Protein AF-A0A3P8P4I8-F1 (afdb_monomer_lite)

Organism: Astatotilapia calliptera (NCBI:txid8154)

Foldseek 3Di:
DDDDDPPPDPPDDPCVVVVVDDDPDPPPPDPPPPDDDDDDDDDDDDDDDDPDDPDVVVVPDDDDDDADPVLVVVLVVVCVVPLDDDQVVLVVSCVVRVHDSVVSVVVSVVVVVVVVVVVVVVVVVVVVVVVVVVCPDPPPPPDDPDDD

Sequence (148 aa):
MASVTVESRLAFSIDRILGLERPGNCLKLHRPWAENNVESENRKQQQQLNSQPTSNWYIGRRPRTAFTTSQVNILETVFQVNCYPGIQLREQLAERLNLDEDRIQIWFQNRRAKLRRSLRETRLQLVQTAVADLGVGHEVIVEHTDKI

Secondary structure (DSSP, 8-state):
----------TT-HHHHTT----S-------TT----------------------TTTTTPPPPPPPPHHHHHHHHHHHHH-SS--HHHHHHHHHHHT--HHHHHHHHHHHHHHHHHHHHHHHHHHHHHHHHHTT-------------

Structure (mmCIF, N/CA/C/O backbone):
data_AF-A0A3P8P4I8-F1
#
_entry.id   AF-A0A3P8P4I8-F1
#
loop_
_atom_site.group_PDB
_atom_site.id
_atom_site.type_symbol
_atom_site.label_atom_id
_atom_site.label_alt_id
_atom_site.label_comp_id
_atom_site.label_asym_id
_atom_site.label_entity_id
_atom_site.label_seq_id
_atom_site.pdbx_PDB_ins_code
_atom_site.Cartn_x
_atom_site.Cartn_y
_atom_site.Cartn_z
_atom_site.occupancy
_atom_site.B_iso_or_equiv
_atom_site.auth_seq_id
_atom_site.auth_comp_id
_atom_site.auth_asym_id
_atom_site.auth_atom_id
_atom_site.pdbx_PDB_model_num
ATOM 1 N N . MET A 1 1 ? 21.101 51.605 -16.459 1.00 36.28 1 MET A N 1
ATOM 2 C CA . MET A 1 1 ? 20.167 50.538 -16.877 1.00 36.28 1 MET A CA 1
ATOM 3 C C . MET A 1 1 ? 20.777 49.203 -16.482 1.00 36.28 1 MET A C 1
ATOM 5 O O . MET A 1 1 ? 21.840 48.874 -16.986 1.00 36.28 1 MET A O 1
ATOM 9 N N . ALA A 1 2 ? 20.181 48.505 -15.513 1.00 36.19 2 ALA A N 1
ATOM 10 C CA . ALA A 1 2 ? 20.629 47.184 -15.074 1.00 36.19 2 ALA A CA 1
ATOM 11 C C . ALA A 1 2 ? 20.072 46.107 -16.015 1.00 36.19 2 ALA A C 1
ATOM 13 O O . ALA A 1 2 ? 18.903 46.176 -16.382 1.00 36.19 2 ALA A O 1
ATOM 14 N N . SER A 1 3 ? 20.884 45.115 -16.377 1.00 39.03 3 SER A N 1
ATOM 15 C CA . SER A 1 3 ? 20.401 43.862 -16.967 1.00 39.03 3 SER A CA 1
ATOM 16 C C . SER A 1 3 ? 20.891 42.713 -16.096 1.00 39.03 3 SER A C 1
ATOM 18 O O . SER A 1 3 ? 22.078 42.405 -16.065 1.00 39.03 3 SER A O 1
ATOM 20 N N . VAL A 1 4 ? 19.967 42.139 -15.327 1.00 35.59 4 VAL A N 1
ATOM 21 C CA . VAL A 1 4 ? 20.180 40.938 -14.517 1.00 35.59 4 VAL A CA 1
ATOM 22 C C . VAL A 1 4 ? 19.917 39.740 -15.423 1.00 35.59 4 VAL A C 1
ATOM 24 O O . VAL A 1 4 ? 18.772 39.464 -15.774 1.00 35.59 4 VAL A O 1
ATOM 27 N N . THR A 1 5 ? 20.966 39.029 -15.827 1.00 42.34 5 THR A N 1
ATOM 28 C CA . THR A 1 5 ? 20.825 37.716 -16.465 1.00 42.34 5 THR A CA 1
ATOM 29 C C . THR A 1 5 ? 20.501 36.685 -15.389 1.00 42.34 5 THR A C 1
ATOM 31 O O . THR A 1 5 ? 21.343 36.352 -14.556 1.00 42.34 5 THR A O 1
ATOM 34 N N . VAL A 1 6 ? 19.260 36.201 -15.386 1.00 42.12 6 VAL A N 1
ATOM 35 C CA . VAL A 1 6 ? 18.785 35.156 -14.474 1.00 42.12 6 VAL A CA 1
ATOM 36 C C . VAL A 1 6 ? 19.217 33.798 -15.031 1.00 42.12 6 VAL A C 1
ATOM 38 O O . VAL A 1 6 ? 18.497 33.166 -15.801 1.00 42.12 6 VAL A O 1
ATOM 41 N N . GLU A 1 7 ? 20.421 33.351 -14.679 1.00 44.59 7 GLU A N 1
ATOM 42 C CA . GLU A 1 7 ? 20.866 31.987 -14.972 1.00 44.59 7 GLU A CA 1
ATOM 43 C C . GLU A 1 7 ? 20.097 31.023 -14.050 1.00 44.59 7 GLU A C 1
ATOM 45 O O . GLU A 1 7 ? 20.372 30.915 -12.853 1.00 44.59 7 GLU A O 1
ATOM 50 N N . SER A 1 8 ? 19.070 30.359 -14.591 1.00 52.41 8 SER A N 1
ATOM 51 C CA . SER A 1 8 ? 18.278 29.352 -13.874 1.00 52.41 8 SER A CA 1
ATOM 52 C C . SER A 1 8 ? 19.114 28.098 -13.616 1.00 52.41 8 SER A C 1
ATOM 54 O O . SER A 1 8 ? 19.008 27.096 -14.319 1.00 52.41 8 SER A O 1
ATOM 56 N N . ARG A 1 9 ? 19.955 28.138 -12.581 1.00 52.94 9 ARG A N 1
ATOM 57 C CA . ARG A 1 9 ? 20.630 26.950 -12.055 1.00 52.94 9 ARG A CA 1
ATOM 58 C C . ARG A 1 9 ? 19.606 26.101 -11.310 1.00 52.94 9 ARG A C 1
ATOM 60 O O . ARG A 1 9 ? 19.237 26.416 -10.179 1.00 52.94 9 ARG A O 1
ATOM 67 N N . LEU A 1 10 ? 19.142 25.017 -11.932 1.00 57.06 10 LEU A N 1
ATOM 68 C CA . LEU A 1 10 ? 18.319 24.014 -11.257 1.00 57.06 10 LEU A CA 1
ATOM 69 C C . LEU A 1 10 ? 19.066 23.519 -10.012 1.00 57.06 10 LEU A C 1
ATOM 71 O O . LEU A 1 10 ? 20.119 22.888 -10.098 1.00 57.06 10 LEU A O 1
ATOM 75 N N . ALA A 1 11 ? 18.514 23.813 -8.834 1.00 58.25 11 ALA A N 1
ATOM 76 C CA . ALA A 1 11 ? 19.140 23.524 -7.544 1.00 58.25 11 ALA A CA 1
ATOM 77 C C . ALA A 1 11 ? 19.357 22.019 -7.276 1.00 58.25 11 ALA A C 1
ATOM 79 O O . ALA A 1 11 ? 20.050 21.669 -6.322 1.00 58.25 11 ALA A O 1
ATOM 80 N N . PHE A 1 12 ? 18.815 21.149 -8.133 1.00 51.56 12 PHE A N 1
ATOM 81 C CA . PHE A 1 12 ? 18.723 19.702 -7.959 1.00 51.56 12 PHE A CA 1
ATOM 82 C C . PHE A 1 12 ? 19.291 18.919 -9.153 1.00 51.56 12 PHE A C 1
ATOM 84 O O . PHE A 1 12 ? 18.697 17.933 -9.582 1.00 51.56 12 PHE A O 1
ATOM 91 N N . SER A 1 13 ? 20.422 19.350 -9.717 1.00 72.12 13 SER A N 1
ATOM 92 C CA . SER A 1 13 ? 21.152 18.485 -10.653 1.00 72.12 13 SER A CA 1
ATOM 93 C C . SER A 1 13 ? 21.776 17.296 -9.912 1.00 72.12 13 SER A C 1
ATOM 95 O O . SER A 1 13 ? 22.330 17.462 -8.821 1.00 72.12 13 SER A O 1
ATOM 97 N N . ILE A 1 14 ? 21.708 16.106 -10.517 1.00 61.06 14 ILE A N 1
ATOM 98 C CA . ILE A 1 14 ? 22.325 14.874 -10.001 1.00 61.06 14 ILE A CA 1
ATOM 99 C C . ILE A 1 14 ? 23.832 15.079 -9.802 1.00 61.06 14 ILE A C 1
ATOM 101 O O . ILE A 1 14 ? 24.363 14.687 -8.763 1.00 61.06 14 ILE A O 1
ATOM 105 N N . ASP A 1 15 ? 24.492 15.806 -10.704 1.00 68.69 15 ASP A N 1
ATOM 106 C CA . ASP A 1 15 ? 25.932 16.090 -10.623 1.00 68.69 15 ASP A CA 1
ATOM 107 C C . ASP A 1 15 ? 26.296 16.933 -9.389 1.00 68.69 15 ASP A C 1
ATOM 109 O O . ASP A 1 15 ? 27.355 16.756 -8.781 1.00 68.69 15 ASP A O 1
ATOM 113 N N . ARG A 1 16 ? 25.368 17.789 -8.936 1.00 61.94 16 ARG A N 1
ATOM 114 C CA . ARG A 1 16 ? 25.512 18.597 -7.715 1.00 61.94 16 ARG A CA 1
ATOM 115 C C . ARG A 1 16 ? 25.264 17.787 -6.442 1.00 61.94 16 ARG A C 1
ATOM 117 O O . ARG A 1 16 ? 25.876 18.064 -5.413 1.00 61.94 16 ARG A O 1
ATOM 124 N N . ILE A 1 17 ? 24.379 16.791 -6.497 1.00 68.38 17 ILE A N 1
ATOM 125 C CA . ILE A 1 17 ? 24.091 15.885 -5.371 1.00 68.38 17 ILE A CA 1
ATOM 126 C C . ILE A 1 17 ? 25.253 14.906 -5.163 1.00 68.38 17 ILE A C 1
ATOM 128 O O . ILE A 1 17 ? 25.621 14.635 -4.020 1.00 68.38 17 ILE A O 1
ATOM 132 N N . LEU A 1 18 ? 25.843 14.419 -6.257 1.00 69.69 18 LEU A N 1
ATOM 133 C CA . LEU A 1 18 ? 26.989 13.507 -6.248 1.00 69.69 18 LEU A CA 1
ATOM 134 C C . LEU A 1 18 ? 28.336 14.221 -6.032 1.00 69.69 18 LEU A C 1
ATOM 136 O O . LEU A 1 18 ? 29.340 13.560 -5.787 1.00 69.69 18 LEU A O 1
ATOM 140 N N . GLY A 1 19 ? 28.360 15.558 -6.057 1.00 63.66 19 GLY A N 1
ATOM 141 C CA . GLY A 1 19 ? 29.537 16.360 -5.708 1.00 63.66 19 GLY A CA 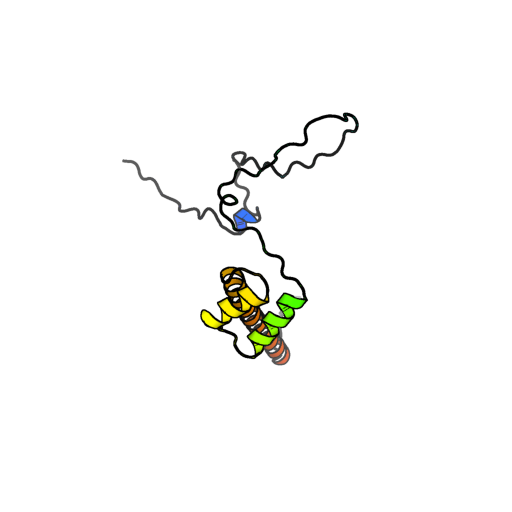1
ATOM 142 C C . GLY A 1 19 ? 30.626 16.394 -6.782 1.00 63.66 19 GLY A C 1
ATOM 143 O O . GLY A 1 19 ? 31.791 16.604 -6.448 1.00 63.66 19 GLY A O 1
ATOM 144 N N . LEU A 1 20 ? 30.255 16.192 -8.049 1.00 67.06 20 LEU A N 1
ATOM 145 C CA . LEU A 1 20 ? 31.186 16.159 -9.181 1.00 67.06 20 LEU A CA 1
ATOM 146 C C . LEU A 1 20 ? 31.571 17.559 -9.691 1.00 67.06 20 LEU A C 1
ATOM 148 O O . LEU A 1 20 ? 32.588 17.698 -10.363 1.00 67.06 20 LEU A O 1
ATOM 152 N N . GLU A 1 21 ? 30.845 18.611 -9.298 1.00 51.69 21 GLU A N 1
ATOM 153 C CA . GLU A 1 21 ? 31.260 20.002 -9.512 1.00 51.69 21 GLU A CA 1
ATOM 154 C C . GLU A 1 21 ? 31.701 20.667 -8.201 1.00 51.69 21 GLU A C 1
ATOM 156 O O . GLU A 1 21 ? 30.914 20.825 -7.263 1.00 51.69 21 GLU A O 1
ATOM 161 N N . ARG A 1 22 ? 32.960 21.120 -8.148 1.00 60.16 22 ARG A N 1
ATOM 162 C CA . ARG A 1 22 ? 33.461 22.042 -7.118 1.00 60.16 22 ARG A CA 1
ATOM 163 C C . ARG A 1 22 ? 33.776 23.410 -7.735 1.00 60.16 22 ARG A C 1
ATOM 165 O O . ARG A 1 22 ? 34.917 23.631 -8.133 1.00 60.16 22 ARG A O 1
ATOM 172 N N . PRO A 1 23 ? 32.840 24.370 -7.753 1.00 45.09 23 PRO A N 1
ATOM 173 C CA . PRO A 1 23 ? 33.203 25.775 -7.806 1.00 45.09 23 PRO A CA 1
ATOM 174 C C . PRO A 1 23 ? 33.560 26.223 -6.387 1.00 45.09 23 PRO A C 1
ATOM 176 O O . PRO A 1 23 ? 32.800 26.003 -5.439 1.00 45.09 23 PRO A O 1
ATOM 179 N N . GLY A 1 24 ? 34.742 26.825 -6.243 1.00 53.75 24 GLY A N 1
ATOM 180 C CA . GLY A 1 24 ? 35.168 27.469 -5.006 1.00 53.75 24 GLY A CA 1
ATOM 181 C C . GLY A 1 24 ? 34.097 28.437 -4.508 1.00 53.75 24 GLY A C 1
ATOM 182 O O . GLY A 1 24 ? 33.397 29.061 -5.303 1.00 53.75 24 GLY A O 1
ATOM 183 N N . ASN A 1 25 ? 33.990 28.544 -3.184 1.00 58.97 25 ASN A N 1
ATOM 184 C CA . ASN A 1 25 ? 33.002 29.331 -2.432 1.00 58.97 25 ASN A CA 1
ATOM 185 C C . ASN A 1 25 ? 31.779 28.503 -2.002 1.00 58.97 25 ASN A C 1
ATOM 187 O O . ASN A 1 25 ? 30.622 28.894 -2.151 1.00 58.97 25 ASN A O 1
ATOM 191 N N . CYS A 1 26 ? 32.052 27.351 -1.384 1.00 48.62 26 CYS A N 1
ATOM 192 C CA . CYS A 1 26 ? 31.086 26.650 -0.549 1.00 48.62 26 CYS A CA 1
ATOM 193 C C . CYS A 1 26 ? 30.752 27.511 0.679 1.00 48.62 26 CYS A C 1
ATOM 195 O O . CYS A 1 26 ? 31.464 27.482 1.684 1.00 48.62 26 CYS A O 1
ATOM 197 N N . LEU A 1 27 ? 29.647 28.258 0.620 1.00 49.69 27 LEU A N 1
ATOM 198 C CA . LEU A 1 27 ? 28.954 28.686 1.833 1.00 49.69 27 LEU A CA 1
ATOM 199 C C . LEU A 1 27 ? 28.685 27.422 2.656 1.00 49.69 27 LEU A C 1
ATOM 201 O O . LEU A 1 27 ? 28.116 26.459 2.136 1.00 49.69 27 LEU A O 1
ATOM 205 N N . LYS A 1 28 ? 29.173 27.393 3.903 1.00 53.94 28 LYS A N 1
ATOM 206 C CA . LYS A 1 28 ? 29.074 26.243 4.808 1.00 53.94 28 LYS A CA 1
ATOM 207 C C . LYS A 1 28 ? 27.602 25.897 5.034 1.00 53.94 28 LYS A C 1
ATOM 209 O O . LYS A 1 28 ? 26.968 26.411 5.950 1.00 53.94 28 LYS A O 1
ATOM 214 N N . LEU A 1 29 ? 27.057 25.010 4.206 1.00 45.00 29 LEU A N 1
ATOM 215 C CA . LEU A 1 29 ? 25.808 24.337 4.506 1.00 45.00 29 LEU A CA 1
ATOM 216 C C . LEU A 1 29 ? 26.126 23.355 5.633 1.00 45.00 29 LEU A C 1
ATOM 218 O O . LEU A 1 29 ? 26.679 22.281 5.397 1.00 45.00 29 LEU A O 1
ATOM 222 N N . HIS A 1 30 ? 25.861 23.781 6.866 1.00 52.41 30 HIS A N 1
ATOM 223 C CA . HIS A 1 30 ? 25.984 22.950 8.055 1.00 52.41 30 HIS A CA 1
ATOM 224 C C . HIS A 1 30 ? 25.203 21.647 7.822 1.00 52.41 30 HIS A C 1
ATOM 226 O O . HIS A 1 30 ? 23.987 21.673 7.637 1.00 52.41 30 HIS A O 1
ATOM 232 N N . ARG A 1 31 ? 25.919 20.516 7.750 1.00 60.19 31 ARG A N 1
ATOM 233 C CA . ARG A 1 31 ? 25.363 19.157 7.728 1.00 60.19 31 ARG A CA 1
ATOM 234 C C . ARG A 1 31 ? 25.470 18.609 9.154 1.00 60.19 31 ARG A C 1
ATOM 236 O O . ARG A 1 31 ? 26.526 18.090 9.497 1.00 60.19 31 ARG A O 1
ATOM 243 N N . PRO A 1 32 ? 24.424 18.702 9.991 1.00 51.38 32 PRO A N 1
ATOM 244 C CA . PRO A 1 32 ? 24.548 18.433 11.428 1.00 51.38 32 PRO A CA 1
ATOM 245 C C . PRO A 1 32 ? 24.685 16.945 11.781 1.00 51.38 32 PRO A C 1
ATOM 247 O O . PRO A 1 32 ? 24.767 16.599 12.949 1.00 51.38 32 PRO A O 1
ATOM 250 N N . TRP A 1 33 ? 24.649 16.048 10.793 1.00 49.62 33 TRP A N 1
ATOM 251 C CA . TRP A 1 33 ? 24.672 14.597 11.003 1.00 49.62 33 TRP A CA 1
ATOM 252 C C . TRP A 1 33 ? 25.942 13.925 10.463 1.00 49.62 33 TRP A C 1
ATOM 254 O O . TRP A 1 33 ? 26.021 12.702 10.454 1.00 49.62 33 TRP A O 1
ATOM 264 N N . ALA A 1 34 ? 26.929 14.705 10.008 1.00 54.25 34 ALA A N 1
ATOM 265 C CA . ALA A 1 34 ? 28.180 14.199 9.441 1.00 54.25 34 ALA A CA 1
ATOM 266 C C . ALA A 1 34 ? 29.404 14.543 10.309 1.00 54.25 34 ALA A C 1
ATOM 268 O O . ALA A 1 34 ? 30.457 14.890 9.780 1.00 54.25 34 ALA A O 1
ATOM 269 N N . GLU A 1 35 ? 29.271 14.447 11.633 1.00 39.41 35 GLU A N 1
ATOM 270 C CA . GLU A 1 35 ? 30.420 14.454 12.540 1.00 39.41 35 GLU A CA 1
ATOM 271 C C . GLU A 1 35 ? 30.626 13.038 13.084 1.00 39.41 35 GLU A C 1
ATOM 273 O O . GLU A 1 35 ? 29.864 12.533 13.907 1.00 39.41 35 GLU A O 1
ATOM 278 N N . ASN A 1 36 ? 31.660 12.381 12.558 1.00 40.47 36 ASN A N 1
ATOM 279 C CA . ASN A 1 36 ? 32.205 11.154 13.118 1.00 40.47 36 ASN A CA 1
ATOM 280 C C . ASN A 1 36 ? 32.961 11.528 14.397 1.00 40.47 36 ASN A C 1
ATOM 282 O O . ASN A 1 36 ? 34.024 12.142 14.326 1.00 40.47 36 ASN A O 1
ATOM 286 N N . ASN A 1 37 ? 32.400 11.175 15.552 1.00 38.50 37 ASN A N 1
ATOM 287 C CA . ASN A 1 37 ? 33.042 11.336 16.849 1.00 38.50 37 ASN A CA 1
ATOM 288 C C .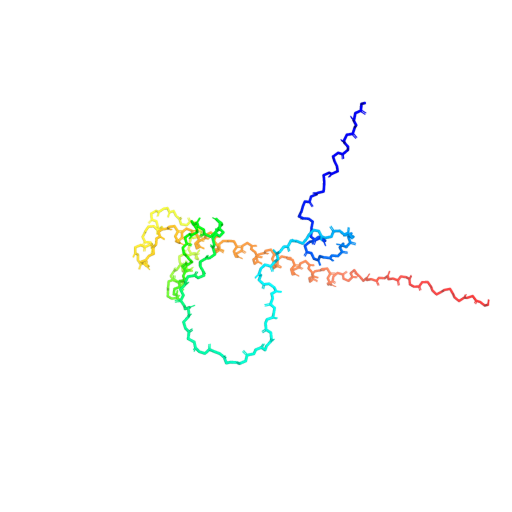 ASN A 1 37 ? 33.884 10.085 17.141 1.00 38.50 37 ASN A C 1
ATOM 290 O O . ASN A 1 37 ? 33.329 9.017 17.405 1.00 38.50 37 ASN A O 1
ATOM 294 N N . VAL A 1 38 ? 35.207 10.212 17.048 1.00 39.66 38 VAL A N 1
ATOM 295 C CA . VAL A 1 38 ? 36.163 9.220 17.552 1.00 39.66 38 VAL A CA 1
ATOM 296 C C . VAL A 1 38 ? 36.844 9.826 18.775 1.00 39.66 38 VAL A C 1
ATOM 298 O O . VAL A 1 38 ? 37.405 10.915 18.694 1.00 39.66 38 VAL A O 1
ATOM 301 N N . GLU A 1 39 ? 36.791 9.056 19.861 1.00 34.06 39 GLU A N 1
ATOM 302 C CA . GLU A 1 39 ? 37.492 9.198 21.140 1.00 34.06 39 GLU A CA 1
ATOM 303 C C . GLU A 1 39 ? 36.960 10.230 22.149 1.00 34.06 39 GLU A C 1
ATOM 305 O O . GLU A 1 39 ? 37.150 11.437 22.017 1.00 34.06 39 GLU A O 1
ATOM 310 N N . SER A 1 40 ? 36.403 9.731 23.258 1.00 33.22 40 SER A N 1
ATOM 311 C CA . SER A 1 40 ? 37.043 9.841 24.583 1.00 33.22 40 SER A CA 1
ATOM 312 C C . SER A 1 40 ? 36.124 9.266 25.661 1.00 33.22 40 SER A C 1
ATOM 314 O O . SER A 1 40 ? 35.021 9.755 25.911 1.00 33.22 40 SER A O 1
ATOM 316 N N . GLU A 1 41 ? 36.598 8.206 26.305 1.00 40.09 41 GLU A N 1
ATOM 317 C CA . GLU A 1 41 ? 36.014 7.630 27.507 1.00 40.09 41 GLU A CA 1
ATOM 318 C C . GLU A 1 41 ? 35.910 8.660 28.648 1.00 40.09 41 GLU A C 1
ATOM 320 O O . GLU A 1 41 ? 36.753 9.540 28.809 1.00 40.09 41 GLU A O 1
ATOM 325 N N . ASN A 1 42 ? 34.908 8.435 29.507 1.00 41.16 42 ASN A N 1
ATOM 326 C CA . ASN A 1 42 ? 34.778 8.943 30.878 1.00 41.16 42 ASN A CA 1
ATOM 327 C C . ASN A 1 42 ? 33.993 10.255 31.114 1.00 41.16 42 ASN A C 1
ATOM 329 O O . ASN A 1 42 ? 34.554 11.270 31.520 1.00 41.16 42 ASN A O 1
ATOM 333 N N . ARG A 1 43 ? 32.651 10.176 31.042 1.00 35.12 43 ARG A N 1
ATOM 334 C CA . ARG A 1 43 ? 31.759 10.750 32.078 1.00 35.12 43 ARG A CA 1
ATOM 335 C C . ARG A 1 43 ? 30.354 10.128 32.021 1.00 35.12 43 ARG A C 1
ATOM 337 O O . ARG A 1 43 ? 29.503 10.520 31.229 1.00 35.12 43 ARG A O 1
ATOM 344 N N . LYS A 1 44 ? 30.085 9.151 32.893 1.00 40.75 44 LYS A N 1
ATOM 345 C CA . LYS A 1 44 ? 28.711 8.751 33.238 1.00 40.75 44 LYS A CA 1
ATOM 346 C C . LYS A 1 44 ? 28.057 9.902 34.010 1.00 40.75 44 LYS A C 1
ATOM 348 O O . LYS A 1 44 ? 28.538 10.210 35.093 1.00 40.75 44 LYS A O 1
ATOM 353 N N . GLN A 1 45 ? 26.972 10.470 33.476 1.00 39.56 45 GLN A N 1
ATOM 354 C CA . GLN A 1 45 ? 25.696 10.796 34.149 1.00 39.56 45 GLN A CA 1
ATOM 355 C C . GLN A 1 45 ? 24.970 11.971 33.466 1.00 39.56 45 GLN A C 1
ATOM 357 O O . GLN A 1 45 ? 25.532 13.041 33.285 1.00 39.56 45 GLN A O 1
ATOM 362 N N . GLN A 1 46 ? 23.681 11.727 33.188 1.00 42.25 46 GLN A N 1
ATOM 363 C CA . GLN A 1 46 ? 22.594 12.692 32.964 1.00 42.25 46 GLN A CA 1
ATOM 364 C C . GLN A 1 46 ? 22.599 13.526 31.673 1.00 42.25 46 GLN A C 1
ATOM 366 O O . GLN A 1 46 ? 23.051 14.661 31.665 1.00 42.25 46 GLN A O 1
ATOM 371 N N . GLN A 1 47 ? 21.934 12.998 30.633 1.00 42.72 47 GLN A N 1
ATOM 372 C CA . GLN A 1 47 ? 20.814 13.665 29.931 1.00 42.72 47 GLN A CA 1
ATOM 373 C C . GLN A 1 47 ? 20.304 12.782 28.776 1.00 42.72 47 GLN A C 1
ATOM 375 O O . GLN A 1 47 ? 20.637 12.968 27.612 1.00 42.72 47 GLN A O 1
ATOM 380 N N . GLN A 1 48 ? 19.473 11.787 29.101 1.00 46.91 48 GLN A N 1
ATOM 381 C CA . GLN A 1 48 ? 18.522 11.228 28.137 1.00 46.91 48 GLN A CA 1
ATOM 382 C C . GLN A 1 48 ? 17.231 12.028 28.281 1.00 46.91 48 GLN A C 1
ATOM 384 O O . GLN A 1 48 ? 16.537 11.814 29.265 1.00 46.91 48 GLN A O 1
ATOM 389 N N . LEU A 1 49 ? 16.927 12.947 27.360 1.00 45.16 49 LEU A N 1
ATOM 390 C CA . LEU A 1 49 ? 15.564 13.421 27.078 1.00 45.16 49 LEU A CA 1
ATOM 391 C C . LEU A 1 49 ? 15.558 14.239 25.770 1.00 45.16 49 LEU A C 1
ATOM 393 O O . LEU A 1 49 ? 16.196 15.280 25.667 1.00 45.16 49 LEU A O 1
ATOM 397 N N . ASN A 1 50 ? 14.788 13.742 24.797 1.00 49.94 50 ASN A N 1
ATOM 398 C CA . ASN A 1 50 ? 14.268 14.416 23.601 1.00 49.94 50 ASN A CA 1
ATOM 399 C C . ASN A 1 50 ? 15.250 14.956 22.547 1.00 49.94 50 ASN A C 1
ATOM 401 O O . ASN A 1 50 ? 15.438 16.157 22.388 1.00 49.94 50 ASN A O 1
ATOM 405 N N . SER A 1 51 ? 15.702 14.064 21.665 1.00 51.97 51 SER A N 1
ATOM 406 C CA . SER A 1 51 ? 16.145 14.422 20.310 1.00 51.97 51 SER A CA 1
ATOM 407 C C . SER A 1 51 ? 14.998 14.195 19.313 1.00 51.97 51 SER A C 1
ATOM 409 O O . SER A 1 51 ? 15.046 13.277 18.499 1.00 51.97 51 SER A O 1
ATOM 411 N N . GLN A 1 52 ? 13.914 14.973 19.395 1.00 59.47 52 GLN A N 1
ATOM 412 C CA . GLN A 1 52 ? 12.891 14.954 18.341 1.00 59.47 52 GLN A CA 1
ATOM 413 C C . GLN A 1 52 ? 13.379 15.795 17.149 1.00 59.47 52 GLN A C 1
ATOM 415 O O . GLN A 1 52 ? 13.671 16.978 17.332 1.00 59.47 52 GLN A O 1
ATOM 420 N N . PRO A 1 53 ? 13.463 15.239 15.925 1.00 52.78 53 PRO A N 1
ATOM 421 C CA . PRO A 1 53 ? 13.801 16.020 14.741 1.00 52.78 53 PRO A CA 1
ATOM 422 C C . PRO A 1 53 ? 12.679 17.030 14.462 1.00 52.78 53 PRO A C 1
ATOM 424 O O . PRO A 1 53 ? 11.589 16.658 14.036 1.00 52.78 53 PRO A O 1
ATOM 427 N N . THR A 1 54 ? 12.941 18.318 14.675 1.00 58.50 54 THR A N 1
ATOM 428 C CA . THR A 1 54 ? 11.982 19.434 14.516 1.00 58.50 54 THR A CA 1
ATOM 429 C C . THR A 1 54 ? 11.629 19.753 13.062 1.00 58.50 54 THR A C 1
ATOM 431 O O . THR A 1 54 ? 10.998 20.768 12.767 1.00 58.50 54 THR A O 1
ATOM 434 N N . SER A 1 55 ? 12.047 18.915 12.114 1.00 66.25 55 SER A N 1
ATOM 435 C CA . SER A 1 55 ? 11.803 19.192 10.710 1.00 66.25 55 SER A CA 1
ATOM 436 C C . SER A 1 55 ? 10.341 18.921 10.368 1.00 66.25 55 SER A C 1
ATOM 438 O O . SER A 1 55 ? 9.840 17.809 10.541 1.00 66.25 55 SER A O 1
ATOM 440 N N . ASN A 1 56 ? 9.665 19.944 9.845 1.00 65.56 56 ASN A N 1
ATOM 441 C CA . ASN A 1 56 ? 8.230 19.939 9.550 1.00 65.56 56 ASN A CA 1
ATOM 442 C C . ASN A 1 56 ? 7.793 18.803 8.599 1.00 65.56 56 ASN A C 1
ATOM 444 O O . ASN A 1 56 ? 6.622 18.461 8.532 1.00 65.56 56 ASN A O 1
ATOM 448 N N . TRP A 1 57 ? 8.728 18.164 7.884 1.00 66.12 57 TRP A N 1
ATOM 449 C CA . TRP A 1 57 ? 8.436 17.003 7.037 1.00 66.12 57 TRP A CA 1
ATOM 450 C C . TRP A 1 57 ? 8.141 15.709 7.811 1.00 66.12 57 TRP A C 1
ATOM 452 O O . TRP A 1 57 ? 7.568 14.775 7.236 1.00 66.12 57 TRP A O 1
ATOM 462 N N . TYR A 1 58 ? 8.551 15.631 9.082 1.00 67.94 58 TYR A N 1
ATOM 463 C CA . TYR A 1 58 ? 8.216 14.532 9.991 1.00 67.94 58 TYR A CA 1
ATOM 464 C C . TYR A 1 58 ? 6.890 14.775 10.716 1.00 67.94 58 TYR A C 1
ATOM 466 O O . TYR A 1 58 ? 6.163 13.825 11.009 1.00 67.94 58 TYR A O 1
ATOM 474 N N . ILE A 1 59 ? 6.571 16.041 10.987 1.00 67.31 59 ILE A N 1
ATOM 475 C CA . ILE A 1 59 ? 5.389 16.462 11.736 1.00 67.31 59 ILE A CA 1
ATOM 476 C C . ILE A 1 59 ? 4.164 16.284 10.825 1.00 67.31 59 ILE A C 1
ATOM 478 O O . ILE A 1 59 ? 3.936 17.060 9.906 1.00 67.31 59 ILE A O 1
ATOM 482 N N . GLY A 1 60 ? 3.406 15.203 11.028 1.00 71.44 60 GLY A N 1
ATOM 483 C CA . GLY A 1 60 ? 2.193 14.889 10.254 1.00 71.44 60 GLY A CA 1
ATOM 484 C C . GLY A 1 60 ? 2.272 13.621 9.400 1.00 71.44 60 GLY A C 1
ATOM 485 O O . GLY A 1 60 ? 1.263 13.197 8.835 1.00 71.44 60 GLY A O 1
ATOM 486 N N . ARG A 1 61 ? 3.430 12.948 9.333 1.00 79.69 61 ARG A N 1
ATOM 487 C CA . ARG A 1 61 ? 3.477 11.599 8.750 1.00 79.69 61 ARG A CA 1
ATOM 488 C C . ARG A 1 61 ? 2.822 10.614 9.708 1.00 79.69 61 ARG A C 1
ATOM 490 O O . ARG A 1 61 ? 3.244 10.482 10.854 1.00 79.69 61 ARG A O 1
ATOM 497 N N . ARG A 1 62 ? 1.821 9.875 9.218 1.00 80.69 62 ARG A N 1
ATOM 498 C CA . ARG A 1 62 ? 1.265 8.746 9.969 1.00 80.69 62 ARG A CA 1
ATOM 499 C C . ARG A 1 62 ? 2.392 7.750 10.284 1.00 80.69 62 ARG A C 1
ATOM 501 O O . ARG A 1 62 ? 3.193 7.467 9.384 1.00 80.69 62 ARG A O 1
ATOM 508 N N . PRO A 1 63 ? 2.447 7.188 11.506 1.00 83.69 63 PRO A N 1
ATOM 509 C CA . PRO A 1 63 ? 3.429 6.172 11.862 1.00 83.69 63 PRO A CA 1
ATOM 510 C C . PRO A 1 63 ? 3.452 5.034 10.842 1.00 83.69 63 PRO A C 1
ATOM 512 O O . PRO A 1 63 ? 2.427 4.698 10.233 1.00 83.69 63 PRO A O 1
ATOM 515 N N . ARG A 1 64 ? 4.629 4.447 10.624 1.00 86.50 64 ARG A N 1
ATOM 516 C CA . ARG A 1 64 ? 4.773 3.327 9.696 1.00 86.50 64 ARG A CA 1
ATOM 517 C C . ARG A 1 64 ? 4.107 2.092 10.303 1.00 86.50 64 ARG A C 1
ATOM 519 O O . ARG A 1 64 ? 4.460 1.683 11.401 1.00 86.50 64 ARG A O 1
ATOM 526 N N . THR A 1 65 ? 3.171 1.494 9.576 1.00 89.81 65 THR A N 1
ATOM 527 C CA . THR A 1 65 ? 2.562 0.216 9.962 1.00 89.81 65 THR A CA 1
ATOM 528 C C . THR A 1 65 ? 3.454 -0.930 9.498 1.00 89.81 65 THR A C 1
ATOM 530 O O . THR A 1 65 ? 3.836 -0.978 8.326 1.00 89.81 65 THR A O 1
ATOM 533 N N . ALA A 1 66 ? 3.779 -1.846 10.409 1.00 93.94 66 ALA A N 1
ATOM 534 C CA . ALA A 1 66 ? 4.363 -3.140 10.082 1.00 93.94 66 ALA A CA 1
ATOM 535 C C . ALA A 1 66 ? 3.245 -4.189 10.089 1.00 93.94 66 ALA A C 1
ATOM 537 O O . ALA A 1 66 ? 2.565 -4.355 11.098 1.00 93.94 66 ALA A O 1
ATOM 538 N N . PHE A 1 67 ? 3.036 -4.859 8.958 1.00 96.38 67 PHE A N 1
ATOM 539 C CA . PHE A 1 67 ? 2.059 -5.942 8.854 1.00 96.38 67 PHE A CA 1
ATOM 540 C C . PHE A 1 67 ? 2.689 -7.253 9.317 1.00 96.38 67 PHE A C 1
ATOM 542 O O . PHE A 1 67 ? 3.856 -7.519 9.021 1.00 96.38 67 PHE A O 1
ATOM 549 N N . THR A 1 68 ? 1.918 -8.086 10.007 1.00 98.19 68 THR A N 1
ATOM 550 C CA . THR A 1 68 ? 2.341 -9.452 10.331 1.00 98.19 68 THR A CA 1
ATOM 551 C C . THR A 1 68 ? 2.315 -10.329 9.080 1.00 98.19 68 THR A C 1
ATOM 553 O O . THR A 1 68 ? 1.588 -10.051 8.123 1.00 98.19 68 THR A O 1
ATOM 556 N N . THR A 1 69 ? 3.061 -11.435 9.089 1.00 97.69 69 THR A N 1
ATOM 557 C CA . THR A 1 69 ? 3.061 -12.401 7.978 1.00 97.69 69 THR A CA 1
ATOM 558 C C . THR A 1 69 ? 1.653 -12.918 7.671 1.00 97.69 69 THR A C 1
ATOM 560 O O . THR A 1 69 ? 1.268 -13.003 6.510 1.00 97.69 69 THR A O 1
ATOM 563 N N . SER A 1 70 ? 0.847 -13.188 8.705 1.00 97.88 70 SER A N 1
ATOM 564 C CA . SER A 1 70 ? -0.542 -13.640 8.543 1.00 97.88 70 SER A CA 1
ATOM 565 C C . SER A 1 70 ? -1.410 -12.597 7.826 1.00 97.88 70 SER A C 1
ATOM 567 O O . SER A 1 70 ? -2.102 -12.922 6.862 1.00 97.88 70 SER A O 1
ATOM 569 N N . GLN A 1 71 ? -1.305 -11.321 8.222 1.00 98.06 71 GLN A N 1
ATOM 570 C CA . GLN A 1 71 ? -2.022 -10.225 7.559 1.00 98.06 71 GLN A CA 1
ATOM 571 C C . GLN A 1 71 ? -1.614 -10.100 6.086 1.00 98.06 71 GLN A C 1
ATOM 573 O O . GLN A 1 71 ? -2.477 -9.962 5.221 1.00 98.06 71 GLN A O 1
ATOM 578 N N . VAL A 1 72 ? -0.313 -10.188 5.785 1.00 98.31 72 VAL A N 1
ATOM 579 C CA . VAL A 1 72 ? 0.187 -10.140 4.403 1.00 98.31 72 VAL A CA 1
ATOM 580 C C . VAL A 1 72 ? -0.367 -11.299 3.576 1.00 98.31 72 VAL A C 1
ATOM 582 O O . VAL A 1 72 ? -0.851 -11.056 2.475 1.00 98.31 72 VAL A O 1
ATOM 585 N N . ASN A 1 73 ? -0.373 -12.525 4.103 1.00 98.19 73 ASN A N 1
ATOM 586 C CA . ASN A 1 73 ? -0.875 -13.698 3.381 1.00 98.19 73 ASN A CA 1
ATOM 587 C C . ASN A 1 73 ? -2.356 -13.558 2.996 1.00 98.19 73 ASN A C 1
ATOM 589 O O . ASN A 1 73 ? -2.744 -13.875 1.869 1.00 98.19 73 ASN A O 1
ATOM 593 N N . ILE A 1 74 ? -3.185 -13.042 3.907 1.00 98.12 74 ILE A N 1
ATOM 594 C CA . ILE A 1 74 ? -4.606 -12.789 3.631 1.00 98.12 74 ILE A CA 1
ATOM 595 C C . ILE A 1 74 ? -4.750 -11.728 2.534 1.00 98.12 74 ILE A C 1
ATOM 597 O O . ILE A 1 74 ? -5.487 -11.930 1.568 1.00 98.12 74 ILE A O 1
ATOM 601 N N . LEU A 1 75 ? -4.009 -10.621 2.637 1.00 98.38 75 LEU A N 1
ATOM 602 C CA . LEU A 1 75 ? -4.034 -9.553 1.636 1.00 98.38 75 LEU A CA 1
ATOM 603 C C . LEU A 1 75 ? -3.559 -10.033 0.260 1.00 98.38 75 LEU A C 1
ATOM 605 O O . LEU A 1 75 ? -4.146 -9.660 -0.754 1.00 98.38 75 LEU A O 1
ATOM 609 N N . GLU A 1 76 ? -2.534 -10.884 0.208 1.00 98.50 76 GLU A N 1
ATOM 610 C CA . GLU A 1 76 ? -2.064 -11.497 -1.034 1.00 98.50 76 GLU A CA 1
ATOM 611 C C . GLU A 1 76 ? -3.095 -12.446 -1.642 1.00 98.50 76 GLU A C 1
ATOM 613 O O . GLU A 1 76 ? -3.307 -12.399 -2.852 1.00 98.50 76 GLU A O 1
ATOM 618 N N . THR A 1 77 ? -3.784 -13.240 -0.820 1.00 98.00 77 THR A N 1
ATOM 619 C CA . THR A 1 77 ? -4.861 -14.130 -1.279 1.00 98.00 77 THR A CA 1
ATOM 620 C C . THR A 1 77 ? -5.987 -13.327 -1.926 1.00 98.00 77 THR A C 1
ATOM 622 O O . THR A 1 77 ? -6.417 -13.632 -3.036 1.00 98.00 77 THR A O 1
ATOM 625 N N . VAL A 1 78 ? -6.422 -12.236 -1.287 1.00 97.88 78 VAL A N 1
ATOM 626 C CA . VAL A 1 78 ? -7.435 -11.348 -1.877 1.00 97.88 78 VAL A CA 1
ATOM 627 C C . VAL A 1 78 ? -6.914 -10.684 -3.148 1.00 97.88 78 VAL A C 1
ATOM 629 O O . VAL A 1 78 ? -7.651 -10.578 -4.123 1.00 97.88 78 VAL A O 1
ATOM 632 N N . PHE A 1 79 ? -5.647 -10.266 -3.173 1.00 98.31 79 PHE A N 1
ATOM 633 C CA . PHE A 1 79 ? -5.043 -9.627 -4.341 1.00 98.31 79 PHE A CA 1
ATOM 634 C C . PHE A 1 79 ? -5.035 -10.532 -5.579 1.00 98.31 79 PHE A C 1
ATOM 636 O O . PHE A 1 79 ? -5.234 -10.032 -6.682 1.00 98.31 79 PHE A O 1
ATOM 643 N N . GLN A 1 80 ? -4.836 -11.843 -5.409 1.00 97.75 80 GLN A N 1
ATOM 644 C CA . GLN A 1 80 ? -4.890 -12.808 -6.514 1.00 97.75 80 GLN A CA 1
ATOM 645 C C . GLN A 1 80 ? -6.270 -12.850 -7.183 1.00 97.75 80 GLN A C 1
ATOM 647 O O . GLN A 1 80 ? -6.354 -13.026 -8.395 1.00 97.75 80 GLN A O 1
ATOM 652 N N . VAL A 1 81 ? -7.338 -12.653 -6.405 1.00 97.50 81 VAL A N 1
ATOM 653 C CA . VAL A 1 81 ? -8.721 -12.632 -6.904 1.00 97.50 81 VAL A CA 1
ATOM 654 C C . VAL A 1 81 ? -9.103 -11.242 -7.420 1.00 97.50 81 VAL A C 1
ATOM 656 O O . VAL A 1 81 ? -9.724 -11.113 -8.471 1.00 97.50 81 VAL A O 1
ATOM 659 N N . ASN A 1 82 ? -8.737 -10.187 -6.689 1.00 96.56 82 ASN A N 1
ATOM 660 C CA . ASN A 1 82 ? -9.069 -8.809 -7.024 1.00 96.56 82 ASN A CA 1
ATOM 661 C C . ASN A 1 82 ? -7.935 -7.831 -6.663 1.00 96.56 82 ASN A C 1
ATOM 663 O O . ASN A 1 82 ? -7.768 -7.412 -5.515 1.00 96.56 82 ASN A O 1
ATOM 667 N N . CYS A 1 83 ? -7.216 -7.366 -7.687 1.00 97.25 83 CYS A N 1
ATOM 668 C CA . CYS A 1 83 ? -6.156 -6.361 -7.563 1.00 97.25 83 CYS A CA 1
ATOM 669 C C . CYS A 1 83 ? -6.658 -4.944 -7.207 1.00 97.25 83 CYS A C 1
ATOM 671 O O . CYS A 1 83 ? -5.847 -4.080 -6.847 1.00 97.25 83 CYS A O 1
ATOM 673 N N . TYR A 1 84 ? -7.960 -4.670 -7.342 1.00 98.19 84 TYR A N 1
ATOM 674 C CA . TYR A 1 84 ? -8.606 -3.366 -7.155 1.00 98.19 84 TYR A CA 1
ATOM 675 C C . TYR A 1 84 ? -9.850 -3.498 -6.256 1.00 98.19 84 TYR A C 1
ATOM 677 O O . TYR A 1 84 ? -10.978 -3.317 -6.717 1.00 98.19 84 TYR A O 1
ATOM 685 N N . PRO A 1 85 ? -9.673 -3.812 -4.961 1.00 97.31 85 PRO A N 1
ATOM 686 C CA . PRO A 1 85 ? -10.798 -3.944 -4.043 1.00 97.31 85 PRO A CA 1
ATOM 687 C C . PRO A 1 85 ? -11.526 -2.604 -3.881 1.00 97.31 85 PRO A C 1
ATOM 689 O O . PRO A 1 85 ? -10.889 -1.568 -3.663 1.00 97.31 85 PRO A O 1
ATOM 692 N N . GLY A 1 86 ? -12.858 -2.629 -3.977 1.00 98.00 86 GLY A N 1
ATOM 693 C CA . GLY A 1 86 ? -13.728 -1.484 -3.685 1.00 98.00 86 GLY A CA 1
ATOM 694 C C . GLY A 1 86 ? -13.788 -1.162 -2.187 1.00 98.00 86 GLY A C 1
ATOM 695 O O . GLY A 1 86 ? -13.271 -1.922 -1.372 1.00 98.00 86 GLY A O 1
ATOM 696 N N . ILE A 1 87 ? -14.425 -0.043 -1.824 1.00 97.88 87 ILE A N 1
ATOM 697 C CA . ILE A 1 87 ? -14.467 0.458 -0.435 1.00 97.88 87 ILE A CA 1
ATOM 698 C C . ILE A 1 87 ? -14.996 -0.587 0.560 1.00 97.88 87 ILE A C 1
ATOM 700 O O . ILE A 1 87 ? -14.299 -0.916 1.511 1.00 97.88 87 ILE A O 1
ATOM 704 N N . GLN A 1 88 ? -16.131 -1.219 0.256 1.00 98.19 88 GLN A N 1
ATOM 705 C CA . GLN A 1 88 ? -16.775 -2.216 1.122 1.00 98.19 88 GLN A CA 1
ATOM 706 C C . GLN A 1 88 ? -15.857 -3.404 1.445 1.00 98.19 88 GLN A C 1
ATOM 708 O O . GLN A 1 88 ? -15.765 -3.847 2.586 1.00 98.19 88 GLN A O 1
ATOM 713 N N . LEU A 1 89 ? -15.136 -3.917 0.442 1.00 97.81 89 LEU A N 1
ATOM 714 C CA . LEU A 1 89 ? -14.210 -5.033 0.641 1.00 97.81 89 LEU A CA 1
ATOM 715 C C . LEU A 1 89 ? -12.998 -4.609 1.481 1.00 97.81 89 LEU A C 1
ATOM 717 O O . LEU A 1 89 ? -12.499 -5.391 2.287 1.00 97.81 89 LEU A O 1
ATOM 721 N N . ARG A 1 90 ? -12.517 -3.371 1.314 1.00 98.56 90 ARG A N 1
ATOM 722 C CA . ARG A 1 90 ? -11.408 -2.852 2.124 1.00 98.56 90 ARG A CA 1
ATOM 723 C C . ARG A 1 90 ? -11.823 -2.621 3.575 1.00 98.56 90 ARG A C 1
ATOM 725 O O . ARG A 1 90 ? -11.034 -2.947 4.453 1.00 98.56 90 ARG A O 1
ATOM 732 N N . GLU A 1 91 ? -13.041 -2.147 3.826 1.00 98.50 91 GLU A N 1
ATOM 733 C CA . GLU A 1 91 ? -13.608 -2.007 5.176 1.00 98.50 91 GLU A CA 1
ATOM 734 C C . GLU A 1 91 ? -13.748 -3.367 5.874 1.00 98.50 91 GLU A C 1
ATOM 736 O O . GLU A 1 91 ? -13.311 -3.525 7.012 1.00 98.50 91 GLU A O 1
ATOM 741 N N . GLN A 1 92 ? -14.243 -4.390 5.169 1.00 98.31 92 GLN A N 1
ATOM 742 C CA . GLN A 1 92 ? -14.305 -5.752 5.711 1.00 98.31 92 GLN A CA 1
ATOM 743 C C . GLN A 1 92 ? -12.912 -6.299 6.054 1.00 98.31 92 GLN A C 1
ATOM 745 O O . GLN A 1 92 ? -12.721 -6.919 7.097 1.00 98.31 92 GLN A O 1
ATOM 750 N N . LEU A 1 93 ? -11.909 -6.069 5.200 1.00 98.06 93 LEU A N 1
ATOM 751 C CA . LEU A 1 93 ? -10.532 -6.488 5.483 1.00 98.06 93 LEU A CA 1
ATOM 752 C C . LEU A 1 93 ? -9.922 -5.727 6.660 1.00 98.06 93 LEU A C 1
ATOM 754 O O . LEU A 1 93 ? -9.211 -6.326 7.462 1.00 98.06 93 LEU A O 1
ATOM 758 N N . ALA A 1 94 ? -10.193 -4.428 6.758 1.00 98.25 94 ALA A N 1
ATOM 759 C CA . ALA A 1 94 ? -9.758 -3.578 7.857 1.00 98.25 94 ALA A CA 1
ATOM 760 C C . ALA A 1 94 ? -10.263 -4.111 9.203 1.00 98.25 94 ALA A C 1
ATOM 762 O O . ALA A 1 94 ? -9.465 -4.325 10.116 1.00 98.25 94 ALA A O 1
ATOM 763 N N . GLU A 1 95 ? -11.554 -4.440 9.286 1.00 98.06 95 GLU A N 1
ATOM 764 C CA . GLU A 1 95 ? -12.155 -5.047 10.474 1.00 98.06 95 GLU A CA 1
ATOM 765 C C . GLU A 1 95 ? -11.525 -6.412 10.793 1.00 98.06 95 GLU A C 1
ATOM 767 O O . GLU A 1 95 ? -11.058 -6.646 11.907 1.00 98.06 95 GLU A O 1
ATOM 772 N N . ARG A 1 96 ? -11.423 -7.306 9.798 1.00 97.69 96 ARG A N 1
ATOM 773 C CA . ARG A 1 96 ? -10.886 -8.667 9.991 1.00 97.69 96 ARG A CA 1
ATOM 774 C C . ARG A 1 96 ? -9.417 -8.697 10.402 1.00 97.69 96 ARG A C 1
ATOM 776 O O . ARG A 1 96 ? -9.006 -9.611 11.112 1.00 97.69 96 ARG A O 1
ATOM 783 N N . LEU A 1 97 ? -8.618 -7.750 9.919 1.00 97.00 97 LEU A N 1
ATOM 784 C CA . LEU A 1 97 ? -7.177 -7.689 10.170 1.00 97.00 97 LEU A CA 1
ATOM 785 C C . LEU A 1 97 ? -6.807 -6.721 11.299 1.00 97.00 97 LEU A C 1
ATOM 787 O O . LEU A 1 97 ? -5.623 -6.637 11.637 1.00 97.00 97 LEU A O 1
ATOM 791 N N . ASN A 1 98 ? -7.795 -6.024 11.871 1.00 97.25 98 ASN A N 1
ATOM 792 C CA . ASN A 1 98 ? -7.641 -4.981 12.881 1.00 97.25 98 ASN A CA 1
ATOM 793 C C . ASN A 1 98 ? -6.655 -3.880 12.436 1.00 97.25 98 ASN A C 1
ATOM 795 O O . ASN A 1 98 ? -5.658 -3.585 13.102 1.00 97.25 98 ASN A O 1
ATOM 799 N N . LEU A 1 99 ? -6.918 -3.317 11.256 1.00 96.44 99 LEU A N 1
ATOM 800 C CA . LEU A 1 99 ? -6.136 -2.271 10.591 1.00 96.44 99 LEU A CA 1
ATOM 801 C C . LEU A 1 99 ? -7.074 -1.164 10.100 1.00 96.44 99 LEU A C 1
ATOM 803 O O . LEU A 1 99 ? -8.232 -1.438 9.817 1.00 96.44 99 LEU A O 1
ATOM 807 N N . ASP A 1 100 ? -6.576 0.059 9.899 1.00 96.75 100 ASP A N 1
ATOM 808 C CA . ASP A 1 100 ? -7.383 1.092 9.233 1.00 96.75 100 ASP A CA 1
ATOM 809 C C . ASP A 1 100 ? -7.569 0.764 7.742 1.00 96.75 100 ASP A C 1
ATOM 811 O O . ASP A 1 100 ? -6.635 0.302 7.075 1.00 96.75 100 ASP A O 1
ATOM 815 N N . GLU A 1 101 ? -8.731 1.106 7.181 1.00 97.62 101 GLU A N 1
ATOM 816 C CA . GLU A 1 101 ? -9.031 0.970 5.744 1.00 97.62 101 GLU A CA 1
ATOM 817 C C . GLU A 1 101 ? -7.963 1.637 4.861 1.00 97.62 101 GLU A C 1
ATOM 819 O O . GLU A 1 101 ? -7.502 1.042 3.883 1.00 97.62 101 GLU A O 1
ATOM 824 N N . ASP A 1 102 ? -7.461 2.802 5.277 1.00 97.00 102 ASP A N 1
ATOM 825 C CA . ASP A 1 102 ? -6.390 3.528 4.590 1.00 97.00 102 ASP A CA 1
ATOM 826 C C . ASP A 1 102 ? -5.103 2.687 4.479 1.00 97.00 102 ASP A C 1
ATOM 828 O O . ASP A 1 102 ? -4.406 2.709 3.461 1.00 97.00 102 ASP A O 1
ATOM 832 N N . ARG A 1 103 ? -4.795 1.857 5.488 1.00 97.31 103 ARG A N 1
ATOM 833 C CA . ARG A 1 103 ? -3.641 0.941 5.437 1.00 97.31 103 ARG A CA 1
ATOM 834 C C . ARG A 1 103 ? -3.847 -0.161 4.415 1.00 97.31 103 ARG A C 1
ATOM 836 O O . ARG A 1 103 ? -2.893 -0.497 3.710 1.00 97.31 103 ARG A O 1
ATOM 843 N N . ILE A 1 104 ? -5.071 -0.671 4.293 1.00 98.06 104 ILE A N 1
ATOM 844 C CA . ILE A 1 104 ? -5.437 -1.637 3.256 1.00 98.06 104 ILE A CA 1
ATOM 845 C C . ILE A 1 104 ? -5.296 -0.976 1.880 1.00 98.06 104 ILE A C 1
ATOM 847 O O . ILE A 1 104 ? -4.592 -1.496 1.014 1.00 98.06 104 ILE A O 1
ATOM 851 N N . GLN A 1 105 ? -5.860 0.218 1.688 1.00 98.00 105 GLN A N 1
ATOM 852 C CA . GLN A 1 105 ? -5.743 0.976 0.443 1.00 98.00 105 GLN A CA 1
ATOM 853 C C . GLN A 1 105 ? -4.278 1.170 0.017 1.00 98.00 105 GLN A C 1
ATOM 855 O O . GLN A 1 105 ? -3.911 0.833 -1.116 1.00 98.00 105 GLN A O 1
ATOM 860 N N . ILE A 1 106 ? -3.432 1.680 0.917 1.00 97.56 106 ILE A N 1
ATOM 861 C CA . ILE A 1 106 ? -2.006 1.916 0.656 1.00 97.56 106 ILE A CA 1
ATOM 862 C C . ILE A 1 106 ? -1.288 0.600 0.344 1.00 97.56 106 ILE A C 1
ATOM 864 O O . ILE A 1 106 ? -0.457 0.554 -0.568 1.00 97.56 106 ILE A O 1
ATOM 868 N N . TRP A 1 107 ? -1.607 -0.486 1.053 1.00 98.00 107 TRP A N 1
ATOM 869 C CA . TRP A 1 107 ? -1.019 -1.793 0.776 1.00 98.00 107 TRP A CA 1
ATOM 870 C C . TRP A 1 107 ? -1.335 -2.257 -0.649 1.00 98.00 107 TRP A C 1
ATOM 872 O O . TRP A 1 107 ? -0.415 -2.592 -1.394 1.00 98.00 107 TRP A O 1
ATOM 882 N N . PHE A 1 108 ? -2.598 -2.182 -1.082 1.00 98.62 108 PHE A N 1
ATOM 883 C CA . PHE A 1 108 ? -2.996 -2.570 -2.440 1.00 98.62 108 PHE A CA 1
ATOM 884 C C . PHE A 1 108 ? -2.351 -1.677 -3.511 1.00 98.62 108 PHE A C 1
ATOM 886 O O . PHE A 1 108 ? -1.909 -2.173 -4.551 1.00 98.62 108 PHE A O 1
ATOM 893 N N . GLN A 1 109 ? -2.222 -0.370 -3.263 1.00 98.44 109 GLN A N 1
ATOM 894 C CA . GLN A 1 109 ? -1.495 0.539 -4.158 1.00 98.44 109 GLN A CA 1
ATOM 895 C C . GLN A 1 109 ? -0.016 0.148 -4.290 1.00 98.44 109 GLN A C 1
ATOM 897 O O . GLN A 1 109 ? 0.495 0.019 -5.407 1.00 98.44 109 GLN A O 1
ATOM 902 N N . ASN A 1 110 ? 0.657 -0.103 -3.166 1.00 98.06 110 ASN A N 1
ATOM 903 C CA . ASN A 1 110 ? 2.054 -0.532 -3.137 1.00 98.06 110 ASN A CA 1
ATOM 904 C C . ASN A 1 110 ? 2.241 -1.902 -3.793 1.00 98.06 110 ASN A C 1
ATOM 906 O O . ASN A 1 110 ? 3.207 -2.109 -4.533 1.00 98.06 110 ASN A O 1
ATOM 910 N N . ARG A 1 111 ? 1.297 -2.827 -3.590 1.00 98.44 111 ARG A N 1
ATOM 911 C CA . ARG A 1 111 ? 1.334 -4.153 -4.206 1.00 98.44 111 ARG A CA 1
ATOM 912 C C . ARG A 1 111 ? 1.247 -4.061 -5.727 1.00 98.44 111 ARG A C 1
ATOM 914 O O . ARG A 1 111 ? 2.085 -4.652 -6.410 1.00 98.44 111 ARG A O 1
ATOM 921 N N . ARG A 1 112 ? 0.326 -3.248 -6.261 1.00 98.50 112 ARG A N 1
ATOM 922 C CA . ARG A 1 112 ? 0.243 -2.958 -7.707 1.00 98.50 112 ARG A CA 1
ATOM 923 C C . ARG A 1 112 ? 1.493 -2.254 -8.229 1.00 98.50 112 ARG A C 1
ATOM 925 O O . ARG A 1 112 ? 1.959 -2.567 -9.321 1.00 98.50 112 ARG A O 1
ATOM 932 N N . ALA A 1 113 ? 2.068 -1.327 -7.463 1.00 98.19 113 ALA A N 1
ATOM 933 C CA . ALA A 1 113 ? 3.319 -0.677 -7.844 1.00 98.19 113 ALA A CA 1
ATOM 934 C C . ALA A 1 113 ? 4.466 -1.693 -7.968 1.00 98.19 113 ALA A C 1
ATOM 936 O O . ALA A 1 113 ? 5.197 -1.654 -8.957 1.00 98.19 113 ALA A O 1
ATOM 937 N N . LYS A 1 114 ? 4.580 -2.638 -7.022 1.00 97.38 114 LYS A N 1
ATOM 938 C CA . LYS A 1 114 ? 5.547 -3.745 -7.085 1.00 97.38 114 LYS A CA 1
ATOM 939 C C . LYS A 1 114 ? 5.313 -4.630 -8.313 1.00 97.38 114 LYS A C 1
ATOM 941 O O . LYS A 1 114 ? 6.276 -4.929 -9.011 1.00 97.38 114 LYS A O 1
ATOM 946 N N . LEU A 1 115 ? 4.059 -4.978 -8.617 1.00 96.44 115 LEU A N 1
ATOM 947 C CA . LEU A 1 115 ? 3.705 -5.755 -9.812 1.00 96.44 115 LEU A CA 1
ATOM 948 C C . LEU A 1 115 ? 4.162 -5.058 -11.104 1.00 96.44 115 LEU A C 1
ATOM 950 O O . LEU A 1 115 ? 4.863 -5.658 -11.912 1.00 96.44 115 LEU A O 1
ATOM 954 N N . ARG A 1 116 ? 3.837 -3.768 -11.271 1.00 97.19 116 ARG A N 1
ATOM 955 C CA . ARG A 1 116 ? 4.279 -2.989 -12.442 1.00 97.19 116 ARG A CA 1
ATOM 956 C C . ARG A 1 116 ? 5.801 -2.911 -12.548 1.00 97.19 116 ARG A C 1
ATOM 958 O O . ARG A 1 116 ? 6.338 -2.977 -13.649 1.00 97.19 116 ARG A O 1
ATOM 965 N N . ARG A 1 117 ? 6.493 -2.756 -11.413 1.00 95.69 117 ARG A N 1
ATOM 966 C CA . ARG A 1 117 ? 7.961 -2.694 -11.374 1.00 95.69 117 ARG A CA 1
ATOM 967 C C . ARG A 1 117 ? 8.579 -4.007 -11.852 1.00 95.69 117 ARG A C 1
ATOM 969 O O . ARG A 1 117 ? 9.443 -3.967 -12.717 1.00 95.69 117 ARG A O 1
ATOM 976 N N . SER A 1 118 ? 8.070 -5.131 -11.345 1.00 94.50 118 SER A N 1
ATOM 977 C CA . SER A 1 118 ? 8.502 -6.474 -11.739 1.00 94.50 118 SER A CA 1
ATOM 978 C C . SER A 1 118 ? 8.259 -6.730 -13.227 1.00 94.50 118 SER A C 1
ATOM 980 O O . SER A 1 118 ? 9.180 -7.141 -13.917 1.00 94.50 118 SER A O 1
ATOM 982 N N . LEU A 1 119 ? 7.083 -6.380 -13.761 1.00 93.06 119 LEU A N 1
ATOM 983 C CA . LEU A 1 119 ? 6.804 -6.535 -15.193 1.00 93.06 119 LEU A CA 1
ATOM 984 C C . LEU A 1 119 ? 7.770 -5.724 -16.072 1.00 93.06 119 LEU A C 1
ATOM 986 O O . LEU A 1 119 ? 8.229 -6.208 -17.106 1.00 93.06 119 LEU A O 1
ATOM 990 N N . ARG A 1 120 ? 8.095 -4.487 -15.668 1.00 92.25 120 ARG A N 1
ATOM 991 C CA . ARG A 1 120 ? 9.075 -3.656 -16.382 1.00 92.25 120 ARG A CA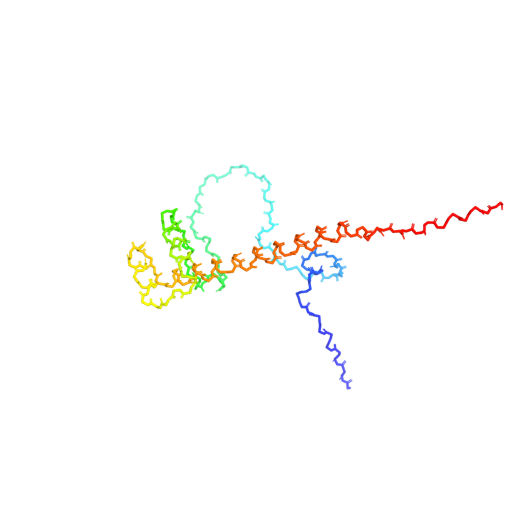 1
ATOM 992 C C . ARG A 1 120 ? 10.455 -4.307 -16.380 1.00 92.25 120 ARG A C 1
ATOM 994 O O . ARG A 1 120 ? 11.106 -4.319 -17.415 1.00 92.25 120 ARG A O 1
ATOM 1001 N N . GLU A 1 121 ? 10.890 -4.818 -15.237 1.00 92.12 121 GLU A N 1
ATOM 1002 C CA . GLU A 1 121 ? 12.179 -5.493 -15.091 1.00 92.12 121 GLU A CA 1
ATOM 1003 C C . GLU A 1 121 ? 12.258 -6.761 -15.946 1.00 92.12 121 GLU A C 1
ATOM 1005 O O . GLU A 1 121 ? 13.181 -6.888 -16.744 1.00 92.12 121 GLU A O 1
ATOM 1010 N N . THR A 1 122 ? 11.241 -7.625 -15.891 1.00 93.19 122 THR A N 1
ATOM 1011 C CA . THR A 1 122 ? 11.156 -8.825 -16.736 1.00 93.19 122 THR A CA 1
ATOM 1012 C C . THR A 1 122 ? 11.185 -8.478 -18.225 1.00 93.19 122 THR A C 1
ATOM 1014 O O . THR A 1 122 ? 11.890 -9.119 -18.999 1.00 93.19 122 THR A O 1
ATOM 1017 N N . ARG A 1 123 ? 10.468 -7.427 -18.647 1.00 91.44 123 ARG A N 1
ATOM 1018 C CA . ARG A 1 123 ? 10.492 -6.974 -20.045 1.00 91.44 123 ARG A CA 1
ATOM 1019 C C . ARG A 1 123 ? 11.879 -6.485 -20.466 1.00 91.44 123 ARG A C 1
ATOM 1021 O O . ARG A 1 123 ? 12.295 -6.758 -21.586 1.00 91.44 123 ARG A O 1
ATOM 1028 N N . LEU A 1 124 ? 12.580 -5.756 -19.598 1.00 91.06 124 LEU A N 1
ATOM 1029 C C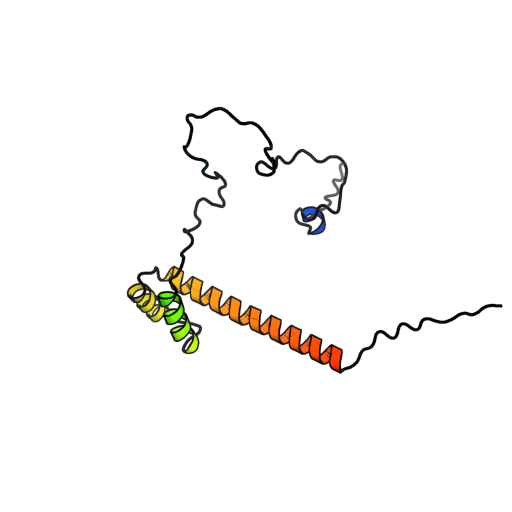A . LEU A 1 124 ? 13.941 -5.293 -19.878 1.00 91.06 124 LEU A CA 1
ATOM 1030 C C . LEU A 1 124 ? 14.920 -6.466 -19.983 1.00 91.06 124 LEU A C 1
ATOM 1032 O O . LEU A 1 124 ? 15.718 -6.483 -20.913 1.00 91.06 124 LEU A O 1
ATOM 1036 N N . GLN A 1 125 ? 14.811 -7.455 -19.093 1.00 87.94 125 GLN A N 1
ATOM 1037 C CA . GLN A 1 125 ? 15.618 -8.676 -19.149 1.00 87.94 125 GLN A CA 1
ATOM 1038 C C . GLN A 1 125 ? 15.395 -9.428 -20.465 1.00 87.94 125 GLN A C 1
ATOM 1040 O O . GLN A 1 125 ? 16.361 -9.771 -21.134 1.00 87.94 125 GLN A O 1
ATOM 1045 N N . LEU A 1 126 ? 14.139 -9.592 -20.898 1.00 90.31 126 LEU A N 1
ATOM 1046 C CA . LEU A 1 126 ? 13.828 -10.245 -22.172 1.00 90.31 126 LEU A CA 1
ATOM 1047 C C . LEU A 1 126 ? 14.452 -9.514 -23.371 1.00 90.31 126 LEU A C 1
ATOM 1049 O O . LEU A 1 126 ? 14.977 -10.155 -24.275 1.00 90.31 126 LEU A O 1
ATOM 1053 N N . VAL A 1 127 ? 14.418 -8.178 -23.376 1.00 88.56 127 VAL A N 1
ATOM 1054 C CA . VAL A 1 127 ? 15.060 -7.375 -24.430 1.00 88.56 127 VAL A CA 1
ATOM 1055 C C . VAL A 1 127 ? 16.578 -7.542 -24.397 1.00 88.56 127 VAL A C 1
ATOM 1057 O O . VAL A 1 127 ? 17.179 -7.695 -25.451 1.00 88.56 127 VAL A O 1
ATOM 1060 N N . GLN A 1 128 ? 17.202 -7.544 -23.217 1.00 82.81 128 GLN A N 1
ATOM 1061 C CA . GLN A 1 128 ? 18.647 -7.760 -23.082 1.00 82.81 128 GLN A CA 1
ATOM 1062 C C . GLN A 1 128 ? 19.067 -9.138 -23.600 1.00 82.81 128 GLN A C 1
ATOM 1064 O O . GLN A 1 128 ? 20.032 -9.226 -24.353 1.00 82.81 128 GLN A O 1
ATOM 1069 N N . THR A 1 129 ? 18.321 -10.189 -23.252 1.00 85.75 129 THR A N 1
ATOM 1070 C CA . THR A 1 129 ? 18.556 -11.544 -23.767 1.00 85.75 129 THR A CA 1
ATOM 1071 C C . THR A 1 129 ? 18.390 -11.594 -25.284 1.00 85.75 129 THR A C 1
ATOM 1073 O O . THR A 1 129 ? 19.293 -12.049 -25.973 1.00 85.75 129 THR A O 1
ATOM 1076 N N . ALA A 1 130 ? 17.304 -11.037 -25.828 1.00 84.44 130 ALA A N 1
ATOM 1077 C CA . ALA A 1 130 ? 17.080 -11.023 -27.273 1.00 84.44 130 ALA A CA 1
ATOM 1078 C C . ALA A 1 130 ? 18.160 -10.234 -28.040 1.00 84.44 130 ALA A C 1
ATOM 1080 O O . ALA A 1 130 ? 18.572 -10.643 -29.119 1.00 84.44 130 ALA A O 1
ATOM 1081 N N . VAL A 1 131 ? 18.643 -9.113 -27.492 1.00 80.38 131 VAL A N 1
ATOM 1082 C CA . VAL A 1 131 ? 19.739 -8.330 -28.091 1.00 80.38 131 VAL A CA 1
ATOM 1083 C C . VAL A 1 131 ? 21.063 -9.103 -28.061 1.00 80.38 131 VAL A C 1
ATOM 1085 O O . VAL A 1 131 ? 21.827 -9.010 -29.019 1.00 80.38 131 VAL A O 1
ATOM 1088 N N . ALA A 1 132 ? 21.326 -9.878 -27.004 1.00 81.25 132 ALA A N 1
ATOM 1089 C CA . ALA A 1 132 ? 22.503 -10.743 -26.927 1.00 81.25 132 ALA A CA 1
ATOM 1090 C C . ALA A 1 132 ? 22.440 -11.893 -27.950 1.00 81.25 132 ALA A C 1
ATOM 1092 O O . ALA A 1 132 ? 23.429 -12.150 -28.634 1.00 81.25 132 ALA A O 1
ATOM 1093 N N . ASP A 1 133 ? 21.273 -12.525 -28.108 1.00 74.38 133 ASP A N 1
ATOM 1094 C CA . ASP A 1 133 ? 21.062 -13.640 -29.043 1.00 74.38 133 ASP A CA 1
ATOM 1095 C C . ASP A 1 133 ? 21.131 -13.204 -30.515 1.00 74.38 133 ASP A C 1
ATOM 1097 O O . ASP A 1 133 ? 21.568 -13.969 -31.373 1.00 74.38 133 ASP A O 1
ATOM 1101 N N . LEU A 1 134 ? 20.740 -11.961 -30.818 1.00 74.06 134 L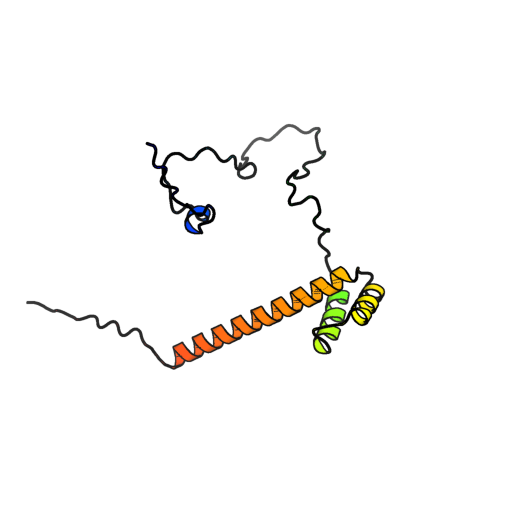EU A N 1
ATOM 1102 C CA . LEU A 1 134 ? 20.841 -11.390 -32.165 1.00 74.06 134 LEU A CA 1
ATOM 1103 C C . LEU A 1 134 ? 22.263 -10.961 -32.545 1.00 74.06 134 LEU A C 1
ATOM 1105 O O . LEU A 1 134 ? 22.452 -10.457 -33.650 1.00 74.06 134 LEU A O 1
ATOM 1109 N N . GLY A 1 135 ? 23.252 -11.163 -31.664 1.00 60.69 135 GLY A N 1
ATOM 1110 C CA . GLY A 1 135 ? 24.661 -11.029 -32.014 1.00 60.69 135 GLY A CA 1
ATOM 1111 C C . GLY A 1 135 ? 24.992 -9.693 -32.671 1.00 60.69 135 GLY A C 1
ATOM 1112 O O . GLY A 1 135 ? 25.776 -9.669 -33.618 1.00 60.69 135 GLY A O 1
ATOM 1113 N N . VAL A 1 136 ? 24.410 -8.581 -32.193 1.00 60.00 136 VAL A N 1
ATOM 1114 C CA . VAL A 1 136 ? 24.871 -7.233 -32.564 1.00 60.00 136 VAL A CA 1
ATOM 1115 C C . VAL A 1 136 ? 26.218 -7.026 -31.873 1.00 60.00 136 VAL A C 1
ATOM 1117 O O . VAL A 1 136 ? 26.343 -6.382 -30.833 1.00 60.00 136 VAL A O 1
ATOM 1120 N N . GLY A 1 137 ? 27.212 -7.721 -32.416 1.00 49.84 137 GLY A N 1
ATOM 1121 C CA . GLY A 1 137 ? 28.589 -7.702 -32.004 1.00 49.84 137 GLY A CA 1
ATOM 1122 C C . GLY A 1 137 ? 29.146 -6.310 -32.215 1.00 49.84 137 GLY A C 1
ATOM 1123 O O . GLY A 1 137 ? 28.933 -5.658 -33.235 1.00 49.84 137 GLY A O 1
ATOM 1124 N N . HIS A 1 138 ? 29.873 -5.872 -31.205 1.00 49.94 138 HIS A N 1
ATOM 1125 C CA . HIS A 1 138 ? 30.820 -4.782 -31.249 1.00 49.94 138 HIS A CA 1
ATOM 1126 C C . HIS A 1 138 ? 31.926 -5.109 -32.275 1.00 49.94 138 HIS A C 1
ATOM 1128 O O . HIS A 1 138 ? 33.026 -5.506 -31.898 1.00 49.94 138 HIS A O 1
ATOM 1134 N N . GLU A 1 139 ? 31.641 -4.985 -33.574 1.00 42.75 139 GLU A N 1
ATOM 1135 C CA . GLU A 1 139 ? 32.674 -4.897 -34.610 1.00 42.75 139 GLU A CA 1
ATOM 1136 C C . GLU A 1 139 ? 33.297 -3.501 -34.534 1.00 42.75 139 GLU A C 1
ATOM 1138 O O . GLU A 1 139 ? 32.962 -2.572 -35.267 1.00 42.75 139 GLU A O 1
ATOM 1143 N N . VAL A 1 140 ? 34.218 -3.342 -33.584 1.00 47.72 140 VAL A N 1
ATOM 1144 C CA . VAL A 1 140 ? 35.257 -2.325 -33.710 1.00 47.72 140 VAL A CA 1
ATOM 1145 C C . VAL A 1 140 ? 36.182 -2.825 -34.802 1.00 47.72 140 VAL A C 1
ATOM 1147 O O . VAL A 1 140 ? 36.995 -3.723 -34.584 1.00 47.72 140 VAL A O 1
ATOM 1150 N N . ILE A 1 141 ? 36.040 -2.242 -35.987 1.00 50.69 141 ILE A N 1
ATOM 1151 C CA . ILE A 1 141 ? 37.063 -2.286 -37.023 1.00 50.69 141 ILE A CA 1
ATOM 1152 C C . ILE A 1 141 ? 38.285 -1.573 -36.432 1.00 50.69 141 ILE A C 1
ATOM 1154 O O . ILE A 1 141 ? 38.393 -0.349 -36.467 1.00 50.69 141 ILE A O 1
ATOM 1158 N N . VAL A 1 142 ? 39.183 -2.335 -35.806 1.00 45.09 142 VAL A N 1
ATOM 1159 C CA . VAL A 1 142 ? 40.537 -1.868 -35.510 1.00 45.09 142 VAL A CA 1
ATOM 1160 C C . VAL A 1 142 ? 41.292 -1.961 -36.829 1.00 45.09 142 VAL A C 1
ATOM 1162 O O . VAL A 1 142 ? 41.827 -3.017 -37.173 1.00 45.09 142 VAL A O 1
ATOM 1165 N N . GLU A 1 143 ? 41.284 -0.872 -37.600 1.00 43.44 143 GLU A N 1
ATOM 1166 C CA . GLU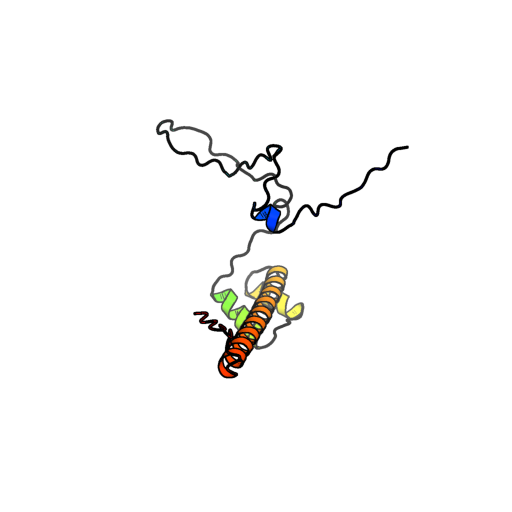 A 1 143 ? 42.173 -0.746 -38.749 1.00 43.44 143 GLU A CA 1
ATOM 1167 C C . GLU A 1 143 ? 43.622 -0.882 -38.268 1.00 43.44 143 GLU A C 1
ATOM 1169 O O . GLU A 1 143 ? 44.155 -0.031 -37.555 1.00 43.44 143 GLU A O 1
ATOM 1174 N N . HIS A 1 144 ? 44.251 -1.992 -38.651 1.00 48.44 144 HIS A N 1
ATOM 1175 C CA . HIS A 1 144 ? 45.696 -2.140 -38.624 1.00 48.44 144 HIS A CA 1
ATOM 1176 C C . HIS A 1 144 ? 46.265 -1.289 -39.758 1.00 48.44 144 HIS A C 1
ATOM 1178 O O . HIS A 1 144 ? 46.238 -1.692 -40.919 1.00 48.44 144 HIS A O 1
ATOM 1184 N N . THR A 1 145 ? 46.795 -0.114 -39.431 1.00 48.16 145 THR A N 1
ATOM 1185 C CA . THR A 1 145 ? 47.740 0.562 -40.319 1.00 48.16 145 THR A CA 1
ATOM 1186 C C . THR A 1 145 ? 49.154 0.160 -39.920 1.00 48.16 145 THR A C 1
ATOM 1188 O O . THR A 1 145 ? 49.801 0.859 -39.139 1.00 48.16 145 THR A O 1
ATOM 1191 N N . ASP A 1 146 ? 49.637 -0.952 -40.471 1.00 46.44 146 ASP A N 1
ATOM 1192 C CA . ASP A 1 146 ? 51.074 -1.157 -40.628 1.00 46.44 146 ASP A CA 1
ATOM 1193 C C . ASP A 1 146 ? 51.578 -0.119 -41.640 1.00 46.44 146 ASP A C 1
ATOM 1195 O O . ASP A 1 146 ? 51.180 -0.114 -42.808 1.00 46.44 146 ASP A O 1
ATOM 1199 N N . LYS A 1 147 ? 52.437 0.798 -41.189 1.00 50.91 147 LYS A N 1
ATOM 1200 C CA . LYS A 1 147 ? 53.258 1.630 -42.072 1.00 50.91 147 LYS A CA 1
ATOM 1201 C C . LYS A 1 147 ? 54.725 1.368 -41.758 1.00 50.91 147 LYS A C 1
ATOM 1203 O O . LYS A 1 147 ? 55.162 1.557 -40.627 1.00 50.91 147 LYS A O 1
ATOM 1208 N N . ILE A 1 148 ? 55.388 0.887 -42.807 1.00 44.03 148 ILE A N 1
ATOM 1209 C CA . ILE A 1 148 ? 56.827 0.685 -43.006 1.00 44.03 148 ILE A CA 1
ATOM 1210 C C . ILE A 1 148 ? 57.628 1.922 -42.597 1.00 44.03 148 ILE A C 1
ATOM 1212 O O . ILE A 1 148 ? 57.165 3.042 -42.920 1.00 44.03 148 ILE A O 1
#

pLDDT: mean 72.69, std 23.2, range [33.22, 98.62]

InterPro domains:
  IPR001356 Homeodomain [PF00046] (61-117)
  IPR001356 Homeodomain [PS50071] (58-118)
  IPR001356 Homeodomain [SM00389] (60-122)
  IPR001356 Homeodomain [cd00086] (61-118)
  IPR009057 Homedomain-like superfamily [SSF46689] (59-120)
  IPR017970 Homeobox, conserved site [PS00027] (93-116)
  IPR043402 Homeobox expressed in ES cells 1 [PTHR46966] (44-130)

Radius of gyration: 28.11 Å; chains: 1; bounding box: 74×65×77 Å